Protein AF-A0A6J6NZ86-F1 (afdb_monomer)

Solvent-accessible surface area (backbone atoms only — not comparable to full-atom values): 8658 Å² total; per-residue (Å²): 140,91,47,72,68,56,60,60,54,46,52,61,48,52,52,51,50,52,50,53,50,49,50,65,57,70,49,82,70,91,59,100,74,72,79,55,62,69,58,42,53,50,55,50,51,53,51,50,48,57,52,49,51,52,27,49,54,42,60,68,48,92,61,40,88,52,57,69,55,51,72,73,67,59,57,88,89,61,89,46,62,49,60,50,40,37,51,52,21,52,51,54,37,52,66,51,50,54,59,48,50,53,50,50,53,50,48,52,53,53,40,56,57,46,51,58,52,48,52,57,49,50,53,58,48,32,73,71,62,72,34,56,67,59,52,55,51,51,56,50,50,51,57,49,52,58,49,64,76,73,107

Mean predicted aligned error: 7.36 Å

pLDDT: mean 91.12, std 6.04, range [49.84, 97.0]

Sequence (151 aa):
MGSHAGHVVMQPHFLAAGYLFYWVLIGIDPRPKPLPYWARLLILMLALSVHGFFAVAMLMSTTPLAIEWYGVVQPDWIVDPLRDTLVGAQVAWGLSEVPTTIVLIVIAVQWSRSDDREAKRSDRQAERDGGVELARYNERFARLAERDEQG

Structure (mmCIF, N/CA/C/O backbone):
data_AF-A0A6J6NZ86-F1
#
_entry.id   AF-A0A6J6NZ86-F1
#
loop_
_atom_site.group_PDB
_atom_site.id
_atom_site.type_symbol
_atom_site.label_atom_id
_atom_site.label_alt_id
_atom_site.label_comp_id
_atom_site.label_asym_id
_atom_site.label_entity_id
_atom_site.label_seq_id
_atom_site.pdbx_PDB_ins_code
_atom_site.Cartn_x
_atom_site.Cartn_y
_atom_site.Cartn_z
_atom_site.occupancy
_atom_site.B_iso_or_equiv
_atom_site.auth_seq_id
_atom_site.auth_comp_id
_atom_site.auth_asym_id
_atom_site.auth_atom_id
_atom_site.pdbx_PDB_model_num
ATOM 1 N N . MET A 1 1 ? 5.539 -17.333 -19.006 1.00 49.84 1 MET A N 1
ATOM 2 C CA . MET A 1 1 ? 4.678 -16.207 -19.432 1.00 49.84 1 MET A CA 1
ATOM 3 C C . MET A 1 1 ? 5.241 -15.631 -20.730 1.00 49.84 1 MET A C 1
ATOM 5 O O . MET A 1 1 ? 5.960 -14.651 -20.685 1.00 49.84 1 MET A O 1
ATOM 9 N N . GLY A 1 2 ? 5.025 -16.303 -21.866 1.00 66.06 2 GLY A N 1
ATOM 10 C CA . GLY A 1 2 ? 5.782 -16.037 -23.105 1.00 66.06 2 GLY A CA 1
ATOM 11 C C . GLY A 1 2 ? 4.985 -15.431 -24.263 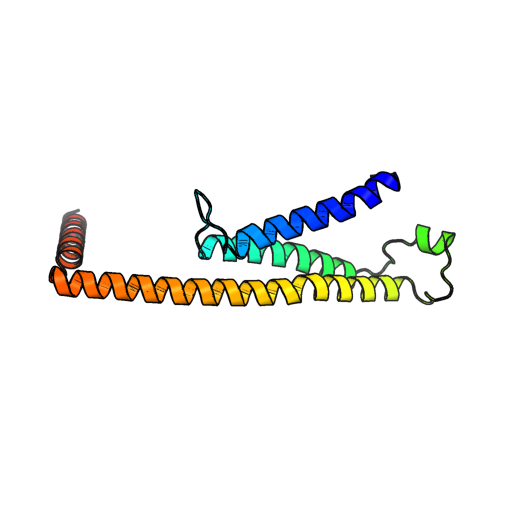1.00 66.06 2 GLY A C 1
ATOM 12 O O . GLY A 1 2 ? 5.498 -15.390 -25.372 1.00 66.06 2 GLY A O 1
ATOM 13 N N . SER A 1 3 ? 3.733 -15.010 -24.056 1.00 85.31 3 SER A N 1
ATOM 14 C CA . SER A 1 3 ? 2.891 -14.452 -25.123 1.00 85.31 3 SER A CA 1
ATOM 15 C C . SER A 1 3 ? 2.418 -13.039 -24.787 1.00 85.31 3 SER A C 1
ATOM 17 O O . SER A 1 3 ? 2.062 -12.745 -23.644 1.00 85.31 3 SER A O 1
ATOM 19 N N . HIS A 1 4 ? 2.367 -12.174 -25.804 1.00 84.75 4 HIS A N 1
ATOM 20 C CA . HIS A 1 4 ? 1.841 -10.809 -25.697 1.00 84.75 4 HIS A CA 1
ATOM 21 C C . HIS A 1 4 ? 0.420 -10.790 -25.111 1.00 84.75 4 HIS A C 1
ATOM 23 O O . HIS A 1 4 ? 0.111 -9.985 -24.238 1.00 84.75 4 HIS A O 1
ATOM 29 N N . ALA A 1 5 ? -0.422 -11.745 -25.518 1.00 92.38 5 ALA A N 1
ATOM 30 C CA . ALA A 1 5 ? -1.766 -11.911 -24.971 1.00 92.38 5 ALA A CA 1
ATOM 31 C C . ALA A 1 5 ? -1.756 -12.142 -23.451 1.00 92.38 5 ALA A C 1
ATOM 33 O O . ALA A 1 5 ? -2.539 -11.524 -22.735 1.00 92.38 5 ALA A O 1
ATOM 34 N N . GLY A 1 6 ? -0.837 -12.974 -22.947 1.00 91.44 6 GLY A N 1
ATOM 35 C CA . GLY A 1 6 ? -0.665 -13.174 -21.510 1.00 91.44 6 GLY A CA 1
ATOM 36 C C . GLY A 1 6 ? -0.318 -11.870 -20.794 1.00 91.44 6 GLY A C 1
ATOM 37 O O . GLY A 1 6 ? -0.959 -11.537 -19.805 1.00 91.44 6 GLY A O 1
ATOM 38 N N . HIS A 1 7 ? 0.629 -11.093 -21.327 1.00 87.94 7 HIS A N 1
ATOM 39 C CA . HIS A 1 7 ? 1.004 -9.798 -20.750 1.00 87.94 7 HIS A CA 1
ATOM 40 C C . HIS A 1 7 ? -0.181 -8.819 -20.690 1.00 87.94 7 HIS A C 1
ATOM 42 O O . HIS A 1 7 ? -0.415 -8.188 -19.661 1.00 87.94 7 HIS A O 1
ATOM 48 N N . VAL A 1 8 ? -0.961 -8.719 -21.769 1.00 94.00 8 VAL A N 1
ATOM 49 C CA . VAL A 1 8 ? -2.148 -7.852 -21.817 1.00 94.00 8 VAL A CA 1
ATOM 50 C C . VAL A 1 8 ? -3.200 -8.287 -20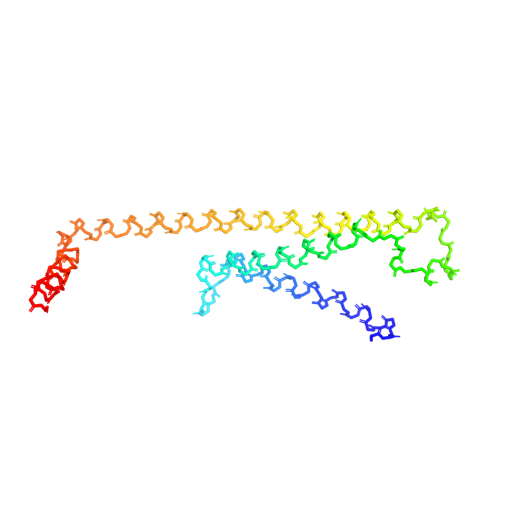.799 1.00 94.00 8 VAL A C 1
ATOM 52 O O . VAL A 1 8 ? -3.790 -7.429 -20.161 1.00 94.00 8 VAL A O 1
ATOM 55 N N . VAL A 1 9 ? -3.404 -9.591 -20.586 1.00 95.81 9 VAL A N 1
ATOM 56 C CA . VAL A 1 9 ? -4.345 -10.113 -19.576 1.00 95.81 9 VAL A CA 1
ATOM 57 C C . VAL A 1 9 ? -3.866 -9.858 -18.141 1.00 95.81 9 VAL A C 1
ATOM 59 O O . VAL A 1 9 ? -4.691 -9.645 -17.250 1.00 95.81 9 VAL A O 1
ATOM 62 N N . MET A 1 10 ? -2.553 -9.823 -17.896 1.00 95.25 10 MET A N 1
ATOM 63 C CA . MET A 1 10 ? -2.020 -9.526 -16.561 1.00 95.25 10 MET A CA 1
ATOM 64 C C . MET A 1 10 ? -2.346 -8.094 -16.108 1.00 95.25 10 MET A C 1
ATOM 66 O O . MET A 1 10 ? -2.558 -7.882 -14.918 1.00 95.25 10 MET A O 1
ATOM 70 N N . GLN A 1 11 ? -2.453 -7.121 -17.021 1.00 93.19 11 GLN A N 1
ATOM 71 C CA . GLN A 1 11 ? -2.790 -5.733 -16.668 1.00 93.19 11 GLN A CA 1
ATOM 72 C C . GLN A 1 11 ? -4.158 -5.589 -15.965 1.00 93.19 11 GLN A C 1
ATOM 74 O O . GLN A 1 11 ? -4.182 -5.119 -14.825 1.00 93.19 11 GLN A O 1
ATOM 79 N N . PRO A 1 12 ? -5.300 -6.004 -16.559 1.00 96.75 12 PRO A N 1
ATOM 80 C CA . PRO A 1 12 ? -6.591 -5.941 -15.884 1.00 96.75 12 PRO A CA 1
ATOM 81 C C . PRO A 1 12 ? -6.649 -6.879 -14.677 1.00 96.75 12 PRO A C 1
ATOM 83 O O . PRO A 1 12 ? -7.326 -6.555 -13.707 1.00 96.75 12 PRO A O 1
ATOM 86 N N . HIS A 1 13 ? -5.925 -8.005 -14.692 1.00 95.81 13 HIS A N 1
ATOM 87 C CA . HIS A 1 13 ? -5.828 -8.884 -13.528 1.00 95.81 13 HIS A CA 1
ATOM 88 C C . HIS A 1 13 ? -5.206 -8.167 -12.321 1.00 95.81 13 HIS A C 1
ATOM 90 O O . HIS A 1 13 ? -5.814 -8.150 -11.252 1.00 95.81 13 HIS A O 1
ATOM 96 N N . PHE A 1 14 ? -4.037 -7.539 -12.485 1.00 93.25 14 PHE A N 1
ATOM 97 C CA . PHE A 1 14 ? -3.382 -6.799 -11.404 1.00 93.25 14 PHE A CA 1
ATOM 98 C C . PHE A 1 14 ? -4.187 -5.575 -10.972 1.00 93.25 14 PHE A C 1
ATOM 100 O O . PHE A 1 14 ? -4.270 -5.299 -9.776 1.00 93.25 14 PHE A O 1
ATOM 107 N N . LEU A 1 15 ? -4.841 -4.885 -11.910 1.00 94.12 15 LEU A 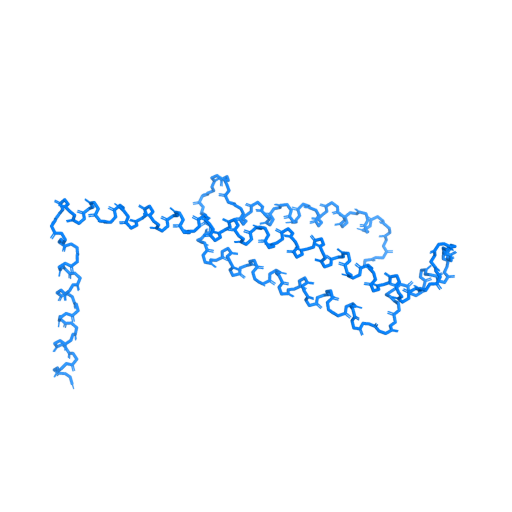N 1
ATOM 108 C CA . LEU A 1 15 ? -5.737 -3.780 -11.583 1.00 94.12 15 LEU A CA 1
ATOM 109 C C . LEU A 1 15 ? -6.925 -4.253 -10.731 1.00 94.12 15 LEU A C 1
ATOM 111 O O . LEU A 1 15 ? -7.226 -3.648 -9.704 1.00 94.12 15 LEU A O 1
ATOM 115 N N . ALA A 1 16 ? -7.571 -5.356 -11.118 1.00 97.00 16 ALA A N 1
ATOM 116 C CA . ALA A 1 16 ? -8.674 -5.943 -10.363 1.00 97.00 16 ALA A CA 1
ATOM 117 C C . ALA A 1 16 ? -8.217 -6.451 -8.988 1.00 97.00 16 ALA A C 1
ATOM 119 O O . ALA A 1 16 ? -8.895 -6.215 -7.991 1.00 97.00 16 ALA A O 1
ATOM 120 N N . ALA A 1 17 ? -7.054 -7.103 -8.911 1.00 95.31 17 ALA A N 1
ATOM 121 C CA . ALA A 1 17 ? -6.478 -7.563 -7.653 1.00 95.31 17 ALA A CA 1
ATOM 122 C C . ALA A 1 17 ? -6.172 -6.389 -6.709 1.00 95.31 17 ALA A C 1
ATOM 124 O O . ALA A 1 17 ? -6.563 -6.430 -5.543 1.00 95.31 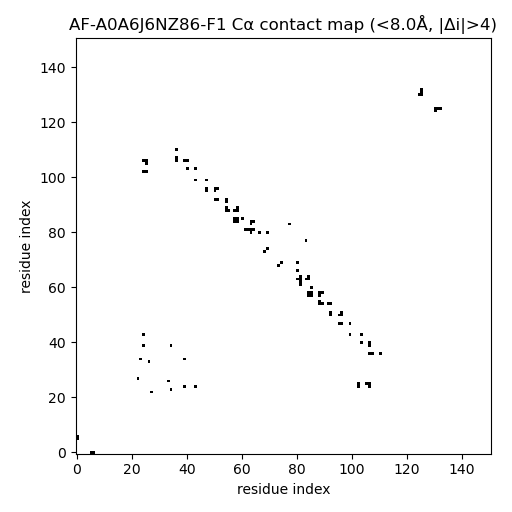17 ALA A O 1
ATOM 125 N N . GLY A 1 18 ? -5.550 -5.318 -7.214 1.00 92.62 18 GLY A N 1
ATOM 126 C CA . GLY A 1 18 ? -5.283 -4.097 -6.452 1.00 92.62 18 GLY A CA 1
ATOM 127 C C . GLY A 1 18 ? -6.565 -3.396 -5.998 1.00 92.62 18 GLY A C 1
ATOM 128 O O . GLY A 1 18 ? -6.677 -2.989 -4.842 1.00 92.62 18 GLY A O 1
ATOM 129 N N . TYR A 1 19 ? -7.576 -3.329 -6.866 1.00 92.94 19 TYR A N 1
ATOM 130 C CA . TYR A 1 19 ? -8.892 -2.801 -6.512 1.00 92.94 19 TYR A CA 1
ATOM 131 C C . TYR A 1 19 ? -9.540 -3.604 -5.378 1.00 92.94 19 TYR A C 1
ATOM 133 O O . TYR A 1 19 ? -9.964 -3.026 -4.380 1.00 92.94 19 TYR A O 1
ATOM 141 N N . LEU A 1 20 ? -9.571 -4.936 -5.486 1.00 93.44 20 LEU A N 1
ATOM 142 C CA . LEU A 1 20 ? -10.118 -5.812 -4.446 1.00 93.44 20 LEU A CA 1
ATOM 143 C C . LEU A 1 20 ? -9.323 -5.717 -3.137 1.00 93.44 20 LEU A C 1
ATOM 145 O O . LEU A 1 20 ? -9.912 -5.733 -2.055 1.00 93.44 20 LEU A O 1
ATOM 149 N N . PHE A 1 21 ? -8.002 -5.575 -3.225 1.00 92.75 21 PHE A N 1
ATOM 150 C CA . PHE A 1 21 ? -7.128 -5.370 -2.076 1.00 92.75 21 PHE A CA 1
ATOM 151 C C . PHE A 1 21 ? -7.482 -4.083 -1.320 1.00 92.75 21 PHE A C 1
ATOM 153 O O . PHE A 1 21 ? -7.775 -4.126 -0.121 1.00 92.75 21 PHE A O 1
ATOM 160 N N . TYR A 1 22 ? -7.546 -2.944 -2.016 1.00 92.50 22 TYR A N 1
ATOM 161 C CA . TYR A 1 22 ? -7.931 -1.676 -1.393 1.00 92.50 22 TYR A CA 1
ATOM 162 C C . TYR A 1 22 ? -9.385 -1.652 -0.956 1.00 92.50 22 TYR A C 1
ATOM 164 O O . TYR A 1 22 ? -9.692 -1.061 0.079 1.00 92.50 22 TYR A O 1
ATOM 172 N N . TRP A 1 23 ? -10.270 -2.340 -1.678 1.00 91.56 23 TRP A N 1
ATOM 173 C CA . TRP A 1 23 ? -11.636 -2.544 -1.236 1.00 91.56 23 TRP A CA 1
ATOM 174 C C . TRP A 1 23 ? -11.626 -3.161 0.161 1.00 91.56 23 TRP A C 1
ATOM 176 O O . TRP A 1 23 ? -12.199 -2.566 1.070 1.00 91.56 23 TRP A O 1
ATOM 186 N N . VAL A 1 24 ? -10.931 -4.285 0.375 1.00 91.25 24 VAL A N 1
ATOM 187 C CA . VAL A 1 24 ? -10.796 -4.949 1.690 1.00 91.25 24 VAL A CA 1
ATOM 188 C C . VAL A 1 24 ? -10.213 -4.048 2.773 1.00 91.25 24 VAL A C 1
ATOM 190 O O . VAL A 1 24 ? -10.751 -4.020 3.881 1.00 91.25 24 VAL A O 1
ATOM 193 N N . LEU A 1 25 ? -9.165 -3.293 2.465 1.00 92.81 25 LEU A N 1
ATOM 194 C CA . LEU A 1 25 ? -8.503 -2.431 3.442 1.00 92.81 25 LEU A CA 1
ATOM 195 C C . LEU A 1 25 ? -9.337 -1.219 3.859 1.00 92.81 25 LEU A C 1
ATOM 197 O O . LEU A 1 25 ? -9.468 -0.935 5.050 1.00 92.81 25 LEU A O 1
ATOM 201 N N . ILE A 1 26 ? -9.909 -0.507 2.889 1.00 91.88 26 ILE A N 1
ATOM 202 C CA . ILE A 1 26 ? -10.688 0.704 3.151 1.00 91.88 26 ILE A CA 1
ATOM 203 C C . ILE A 1 26 ? -11.987 0.349 3.883 1.00 91.88 26 ILE A C 1
ATOM 205 O O . ILE A 1 26 ? -12.406 1.081 4.779 1.00 91.88 26 ILE A O 1
ATOM 209 N N . GLY A 1 27 ? -12.596 -0.795 3.552 1.00 88.00 27 GLY A N 1
ATOM 210 C CA . GLY A 1 27 ? -13.621 -1.408 4.397 1.00 88.00 27 GLY A CA 1
ATOM 211 C C . GLY A 1 27 ? -14.936 -0.631 4.521 1.00 88.00 27 GLY A C 1
ATOM 212 O O . GLY A 1 27 ? -15.648 -0.862 5.492 1.00 88.00 27 GLY A O 1
ATOM 213 N N . ILE A 1 28 ? -15.252 0.272 3.581 1.00 82.38 28 ILE A N 1
ATOM 214 C CA . ILE A 1 28 ? -16.485 1.088 3.608 1.00 82.38 28 ILE A CA 1
ATOM 215 C C . ILE A 1 28 ? -17.739 0.219 3.435 1.00 82.38 28 ILE A C 1
ATOM 217 O O . ILE A 1 28 ? -18.734 0.437 4.123 1.00 82.38 28 ILE A O 1
ATOM 221 N N . ASP A 1 29 ? -17.685 -0.778 2.549 1.00 85.50 29 ASP A N 1
ATOM 222 C CA . ASP A 1 29 ? -18.850 -1.618 2.263 1.00 85.50 29 ASP A CA 1
ATOM 223 C C . ASP A 1 29 ? -19.073 -2.702 3.327 1.00 85.50 29 ASP A C 1
ATOM 225 O O . ASP A 1 29 ? -18.101 -3.326 3.781 1.00 85.50 29 ASP A O 1
ATOM 229 N N . PRO A 1 30 ? -20.342 -2.974 3.698 1.00 75.81 30 PRO A N 1
ATOM 230 C CA . PRO A 1 30 ? -20.687 -3.989 4.682 1.00 75.81 30 PRO A CA 1
ATOM 231 C C . PRO A 1 30 ? -20.320 -5.387 4.181 1.00 75.81 30 PRO A C 1
ATOM 233 O O . PRO A 1 30 ? -20.638 -5.781 3.060 1.00 75.81 30 PRO A O 1
ATOM 236 N N . ARG A 1 31 ? -19.657 -6.164 5.042 1.00 78.56 31 ARG A N 1
ATOM 237 C CA . ARG A 1 31 ? -19.225 -7.541 4.756 1.00 78.56 31 ARG A CA 1
ATOM 238 C C . ARG A 1 31 ? -19.570 -8.437 5.934 1.00 78.56 31 ARG A C 1
ATOM 240 O O . ARG A 1 31 ? -19.532 -7.953 7.064 1.00 78.56 31 ARG A O 1
ATOM 247 N N . PRO A 1 32 ? -19.804 -9.742 5.714 1.00 79.62 32 PRO A N 1
ATOM 248 C CA . PRO A 1 32 ? -20.190 -10.659 6.787 1.00 79.62 32 PRO A CA 1
ATOM 249 C C . PRO A 1 32 ? -19.170 -10.739 7.932 1.00 79.62 32 PRO A C 1
ATOM 251 O O . PRO A 1 32 ? -19.547 -10.948 9.080 1.00 79.62 32 PRO A O 1
ATOM 254 N N . LYS A 1 33 ? -17.874 -10.599 7.618 1.00 83.88 33 LYS A N 1
ATOM 255 C CA . LYS A 1 33 ? -16.764 -10.672 8.578 1.00 83.88 33 LYS A CA 1
ATOM 256 C C . LYS A 1 33 ? -15.737 -9.577 8.264 1.00 83.88 33 LYS A C 1
ATOM 258 O O . LYS A 1 33 ? -14.816 -9.829 7.485 1.00 83.88 33 LYS A O 1
ATOM 263 N N . PRO A 1 34 ? -15.910 -8.347 8.780 1.00 87.19 34 PRO A N 1
ATOM 264 C CA . PRO A 1 34 ? -14.937 -7.286 8.557 1.00 87.19 34 PRO A CA 1
ATOM 265 C C . PRO A 1 34 ? -13.615 -7.627 9.252 1.00 87.19 34 PRO A C 1
ATOM 267 O O . PRO A 1 34 ? -13.602 -8.144 10.368 1.00 87.19 34 PRO A O 1
ATOM 270 N N . LEU A 1 35 ? -12.494 -7.313 8.601 1.00 91.38 35 LEU A N 1
ATOM 271 C CA . LEU A 1 35 ? -11.183 -7.432 9.235 1.00 91.38 35 LEU A CA 1
ATOM 272 C C . LEU A 1 35 ? -11.040 -6.371 10.337 1.00 91.38 35 LEU A C 1
ATOM 274 O O . LEU A 1 35 ? -11.405 -5.211 10.089 1.00 91.38 35 LEU A O 1
ATOM 278 N N . PRO A 1 36 ? -10.485 -6.723 11.509 1.00 92.88 36 PRO A N 1
ATOM 279 C CA . PRO A 1 36 ? -10.164 -5.746 12.542 1.00 92.88 36 PRO A CA 1
ATOM 280 C C . PRO A 1 36 ? -9.038 -4.817 12.069 1.00 92.88 36 PRO A C 1
ATOM 282 O O . PRO A 1 36 ? -8.217 -5.202 11.233 1.00 92.88 36 PRO A O 1
ATOM 285 N N . TYR A 1 37 ? -8.984 -3.592 12.598 1.00 93.88 37 TYR A N 1
ATOM 286 C CA . TYR A 1 37 ? -8.045 -2.563 12.130 1.00 93.88 37 TYR A CA 1
ATOM 287 C C . TYR A 1 37 ? -6.578 -2.999 12.207 1.00 93.88 37 TYR A C 1
ATOM 289 O O . TYR A 1 37 ? -5.844 -2.806 11.240 1.00 93.88 37 TYR A O 1
ATOM 297 N N . TRP A 1 38 ? -6.173 -3.675 13.286 1.00 94.12 38 TRP A N 1
ATOM 298 C CA . TRP A 1 38 ? -4.812 -4.205 13.428 1.00 94.12 38 TRP A CA 1
ATOM 299 C C . TRP A 1 38 ? -4.438 -5.180 12.299 1.00 94.12 38 TRP A C 1
ATOM 301 O O . TRP A 1 38 ? -3.324 -5.134 11.785 1.00 94.12 38 TRP A O 1
ATOM 311 N N . ALA A 1 39 ? -5.376 -6.026 11.857 1.00 95.00 39 ALA A N 1
ATOM 312 C CA . ALA A 1 39 ? -5.130 -6.987 10.784 1.00 95.00 39 ALA A CA 1
ATOM 313 C C . ALA A 1 39 ? -5.012 -6.282 9.428 1.00 95.00 39 ALA A C 1
ATOM 315 O O . ALA A 1 39 ? -4.176 -6.655 8.608 1.00 95.00 39 ALA A O 1
ATOM 316 N N . ARG A 1 40 ? -5.808 -5.227 9.203 1.00 95.12 40 ARG A N 1
ATOM 317 C CA . ARG A 1 40 ? -5.686 -4.386 8.002 1.00 95.12 40 ARG A CA 1
ATOM 318 C C . ARG A 1 40 ? -4.321 -3.705 7.948 1.00 95.12 40 ARG A C 1
ATOM 320 O O . ARG A 1 40 ? -3.683 -3.735 6.903 1.00 95.12 40 ARG A O 1
ATOM 327 N N . LEU A 1 41 ? -3.856 -3.152 9.070 1.00 94.88 41 LEU A N 1
ATOM 328 C CA . LEU A 1 41 ? -2.527 -2.543 9.177 1.00 94.88 41 LEU A CA 1
ATOM 329 C C . LEU A 1 41 ? -1.405 -3.553 8.926 1.00 94.88 41 LEU A C 1
ATOM 331 O O . LEU A 1 41 ? -0.467 -3.244 8.198 1.00 94.88 41 LEU A O 1
ATOM 335 N N . LEU A 1 42 ? -1.517 -4.768 9.469 1.00 95.44 42 LEU A N 1
ATOM 336 C CA . LEU A 1 42 ? -0.533 -5.831 9.253 1.00 95.44 42 LEU A CA 1
ATOM 337 C C . LEU A 1 42 ? -0.427 -6.215 7.770 1.00 95.44 42 LEU A C 1
ATOM 339 O O . LEU A 1 42 ? 0.671 -6.282 7.221 1.00 95.44 42 LEU A O 1
ATOM 343 N N . ILE A 1 43 ? -1.568 -6.442 7.114 1.00 94.88 43 ILE A N 1
ATOM 344 C CA . ILE A 1 43 ? -1.616 -6.787 5.686 1.00 94.88 43 ILE A CA 1
ATOM 345 C C . ILE A 1 43 ? -1.089 -5.628 4.835 1.00 94.88 43 ILE A C 1
ATOM 347 O O . ILE A 1 43 ? -0.359 -5.857 3.871 1.00 94.88 43 ILE A O 1
ATOM 351 N N . LEU A 1 44 ? -1.420 -4.388 5.204 1.00 95.00 44 LEU A N 1
ATOM 352 C CA . LEU A 1 44 ? -0.905 -3.202 4.533 1.00 95.00 44 LEU A CA 1
ATOM 353 C C . LEU A 1 44 ? 0.617 -3.108 4.642 1.00 95.00 44 LEU A C 1
ATOM 355 O O . LEU A 1 44 ? 1.279 -2.871 3.640 1.00 95.00 44 LEU A O 1
ATOM 359 N N . MET A 1 45 ? 1.170 -3.349 5.832 1.00 93.31 45 MET A N 1
ATOM 360 C CA . MET A 1 45 ? 2.614 -3.334 6.069 1.00 93.31 45 MET A CA 1
ATOM 361 C C . MET A 1 45 ? 3.336 -4.437 5.288 1.00 93.31 45 MET A C 1
ATOM 363 O O . MET A 1 45 ? 4.410 -4.210 4.729 1.00 93.31 45 MET A O 1
ATOM 367 N N . LEU A 1 46 ? 2.735 -5.627 5.199 1.00 94.06 46 LEU A N 1
ATOM 368 C CA . LEU A 1 46 ? 3.259 -6.708 4.368 1.00 94.06 46 LEU A CA 1
ATOM 369 C C . LEU A 1 46 ? 3.289 -6.301 2.888 1.00 94.06 46 LEU A C 1
ATOM 371 O O . LEU A 1 46 ? 4.310 -6.481 2.226 1.00 94.06 46 LEU A O 1
ATOM 375 N N . ALA A 1 47 ? 2.205 -5.711 2.377 1.00 92.19 47 ALA A N 1
ATOM 376 C CA . ALA A 1 47 ? 2.152 -5.225 1.001 1.00 92.19 47 ALA A CA 1
ATOM 377 C C . ALA A 1 47 ? 3.186 -4.118 0.744 1.00 92.19 47 ALA A C 1
ATOM 379 O O . ALA A 1 47 ? 3.889 -4.182 -0.266 1.00 92.19 47 ALA A O 1
ATOM 380 N N . LEU A 1 48 ? 3.318 -3.164 1.671 1.00 92.25 48 LEU A N 1
ATOM 381 C CA . LEU A 1 48 ? 4.321 -2.097 1.637 1.00 92.25 48 LEU A CA 1
ATOM 382 C C . LEU A 1 48 ? 5.733 -2.676 1.539 1.00 92.25 48 LEU A C 1
ATOM 384 O O . LEU A 1 48 ? 6.516 -2.268 0.690 1.00 92.25 48 LEU A O 1
ATOM 388 N N . SER A 1 49 ? 6.022 -3.695 2.354 1.00 91.62 49 SER A N 1
ATOM 389 C CA . SER A 1 49 ? 7.316 -4.375 2.351 1.00 91.62 49 SER A CA 1
ATOM 390 C C . SER A 1 49 ? 7.602 -4.982 0.980 1.00 91.62 49 SER A C 1
ATOM 392 O O . SER A 1 49 ? 8.638 -4.695 0.392 1.00 91.62 49 SER A O 1
ATOM 394 N N . VAL A 1 50 ? 6.675 -5.772 0.426 1.00 90.62 50 VAL A N 1
ATOM 395 C CA . VAL A 1 50 ? 6.885 -6.425 -0.878 1.00 90.62 50 VAL A CA 1
ATOM 396 C C . VAL A 1 50 ? 7.107 -5.403 -2.002 1.00 90.62 50 VAL A C 1
ATOM 398 O O . VAL A 1 50 ? 8.037 -5.569 -2.791 1.00 90.62 50 VAL A O 1
ATOM 401 N N . HIS A 1 51 ? 6.307 -4.334 -2.064 1.00 89.62 51 HIS A N 1
ATOM 402 C CA . HIS A 1 51 ? 6.451 -3.299 -3.098 1.00 89.62 51 HIS A CA 1
ATOM 403 C C . HIS A 1 51 ? 7.732 -2.476 -2.917 1.00 89.62 51 HIS A C 1
ATOM 405 O O . HIS A 1 51 ? 8.449 -2.226 -3.888 1.00 89.62 51 HIS A O 1
ATOM 411 N N . GLY A 1 52 ? 8.056 -2.112 -1.675 1.00 90.56 52 GLY A N 1
ATOM 412 C CA . GLY A 1 52 ? 9.275 -1.390 -1.333 1.00 90.56 52 GLY A CA 1
ATOM 413 C C . GLY A 1 52 ? 10.530 -2.189 -1.679 1.00 90.56 52 GLY A C 1
ATOM 414 O O . GLY A 1 52 ? 11.416 -1.670 -2.353 1.00 90.56 52 GLY A O 1
ATOM 415 N N . PHE A 1 53 ? 10.591 -3.471 -1.304 1.00 91.81 53 PHE A N 1
ATOM 416 C CA . PHE A 1 53 ? 11.726 -4.339 -1.634 1.00 91.81 53 PHE A CA 1
ATOM 417 C C . PHE A 1 53 ? 11.904 -4.514 -3.143 1.00 91.81 53 PHE A C 1
ATOM 419 O O . PHE A 1 53 ? 13.037 -4.488 -3.620 1.00 91.81 53 PHE A O 1
ATOM 426 N N . PHE A 1 54 ? 10.811 -4.650 -3.900 1.00 90.25 54 PHE A N 1
ATOM 427 C CA . PHE A 1 54 ? 10.875 -4.723 -5.360 1.00 90.25 54 PHE A CA 1
ATOM 428 C C . PHE A 1 54 ? 11.483 -3.452 -5.970 1.00 90.25 54 PHE A C 1
ATOM 430 O O . PHE A 1 54 ? 12.422 -3.536 -6.763 1.00 90.25 54 PHE A O 1
ATOM 437 N N . ALA A 1 55 ? 11.011 -2.273 -5.554 1.00 90.12 55 ALA A N 1
ATOM 438 C CA . ALA A 1 55 ? 11.551 -1.003 -6.029 1.00 90.12 55 ALA A CA 1
ATOM 439 C C . ALA A 1 55 ? 13.027 -0.817 -5.646 1.00 90.12 55 ALA A C 1
ATOM 441 O O . ALA A 1 55 ? 13.832 -0.416 -6.483 1.00 90.12 55 ALA A O 1
ATOM 442 N N . VAL A 1 56 ? 13.403 -1.152 -4.407 1.00 92.50 56 VAL A N 1
ATOM 443 C CA . VAL A 1 56 ? 14.799 -1.097 -3.945 1.00 92.50 56 VAL A CA 1
ATOM 444 C C . VAL A 1 56 ? 15.685 -2.027 -4.770 1.00 92.50 56 VAL A C 1
ATOM 446 O O . VAL A 1 56 ? 16.746 -1.605 -5.218 1.00 92.50 56 VAL A O 1
ATOM 449 N N . ALA A 1 57 ? 15.244 -3.259 -5.038 1.00 93.44 57 ALA A N 1
ATOM 450 C CA . ALA A 1 57 ? 15.994 -4.195 -5.871 1.00 93.44 57 ALA A CA 1
ATOM 451 C C . ALA A 1 57 ? 16.230 -3.642 -7.287 1.00 93.44 57 ALA A C 1
ATOM 453 O O . ALA A 1 57 ? 17.332 -3.769 -7.816 1.00 93.44 57 ALA A O 1
ATOM 454 N N . MET A 1 58 ? 15.234 -2.974 -7.880 1.00 93.88 58 MET A N 1
ATOM 455 C CA . MET A 1 58 ? 15.395 -2.308 -9.176 1.00 93.88 58 MET A CA 1
ATOM 456 C C . MET A 1 58 ? 16.336 -1.100 -9.107 1.00 93.88 58 MET A C 1
ATOM 458 O O . MET A 1 58 ? 17.174 -0.934 -9.988 1.00 93.88 58 MET A O 1
ATOM 462 N N . LEU A 1 59 ? 16.231 -0.278 -8.060 1.00 94.88 59 LEU A N 1
ATOM 463 C CA . LEU A 1 59 ? 17.102 0.882 -7.844 1.00 94.88 59 LEU A CA 1
ATOM 464 C C . LEU A 1 59 ? 18.564 0.493 -7.597 1.00 94.88 59 LEU A C 1
ATOM 466 O O . LEU A 1 59 ? 19.466 1.268 -7.899 1.00 94.88 59 LEU A O 1
ATOM 470 N N . MET A 1 60 ? 18.798 -0.701 -7.051 1.00 95.50 60 MET A N 1
ATOM 471 C CA . MET A 1 60 ? 20.128 -1.277 -6.856 1.00 95.50 60 MET A CA 1
ATOM 472 C C . MET A 1 60 ? 20.642 -2.038 -8.086 1.00 95.50 60 MET A C 1
ATOM 474 O O . MET A 1 60 ? 21.774 -2.526 -8.064 1.00 95.50 60 MET A O 1
ATOM 478 N N . SER A 1 61 ? 19.838 -2.165 -9.147 1.00 93.19 61 SER A N 1
ATOM 479 C CA . SER A 1 61 ? 20.253 -2.865 -10.360 1.00 93.19 61 SER A CA 1
ATOM 480 C C . SER A 1 61 ? 21.386 -2.119 -11.061 1.00 93.19 61 SER A C 1
ATOM 482 O O . SER A 1 61 ? 21.350 -0.900 -11.219 1.00 93.19 61 SER A O 1
ATOM 484 N N . THR A 1 62 ? 22.379 -2.868 -11.531 1.00 95.12 62 THR A N 1
ATOM 485 C CA . THR A 1 62 ? 23.477 -2.357 -12.366 1.00 95.12 62 THR A CA 1
ATOM 486 C C . THR A 1 62 ? 23.279 -2.670 -13.847 1.00 95.12 62 THR A C 1
ATOM 488 O O . THR A 1 62 ? 24.059 -2.217 -14.683 1.00 95.12 62 THR A O 1
ATOM 491 N N . THR A 1 63 ? 22.235 -3.430 -14.189 1.00 93.62 63 THR A N 1
ATOM 492 C CA . THR A 1 63 ? 21.894 -3.800 -15.562 1.00 93.62 63 THR A CA 1
ATOM 493 C C . THR A 1 63 ? 20.457 -3.393 -15.904 1.00 93.62 63 THR A C 1
ATOM 495 O O . THR A 1 63 ? 19.576 -3.415 -15.035 1.00 93.62 63 THR A O 1
ATOM 498 N N . PRO A 1 64 ? 20.182 -3.015 -17.166 1.00 93.75 64 PRO A N 1
ATOM 499 C CA . PRO A 1 64 ? 18.820 -2.754 -17.618 1.00 93.75 64 PRO A CA 1
ATOM 500 C C . PRO A 1 64 ? 17.953 -4.013 -17.521 1.00 93.75 64 PRO A C 1
ATOM 502 O O . PRO A 1 64 ? 18.381 -5.089 -17.940 1.00 93.75 64 PRO A O 1
ATOM 505 N N . LEU A 1 65 ? 16.712 -3.876 -17.041 1.00 91.44 65 LEU A N 1
ATOM 506 C CA . LEU A 1 65 ? 15.798 -5.019 -16.870 1.00 91.44 65 LEU A CA 1
ATOM 507 C C . LEU A 1 65 ? 15.425 -5.714 -18.186 1.00 91.44 65 LEU A C 1
ATOM 509 O O . LEU A 1 65 ? 15.158 -6.912 -18.195 1.00 91.44 65 LEU A O 1
ATOM 513 N N . ALA A 1 66 ? 15.382 -4.966 -19.289 1.00 90.62 66 ALA A N 1
ATOM 514 C CA . ALA A 1 66 ? 14.886 -5.434 -20.582 1.00 90.62 66 ALA A CA 1
ATOM 515 C C . ALA A 1 66 ? 15.928 -5.245 -21.697 1.00 90.62 66 ALA A C 1
ATOM 517 O O . ALA A 1 66 ? 15.614 -4.733 -22.769 1.00 90.62 66 ALA A O 1
ATOM 518 N N . ILE A 1 67 ? 17.184 -5.633 -21.438 1.00 92.06 67 ILE A N 1
ATOM 519 C CA . ILE A 1 67 ? 18.314 -5.423 -22.364 1.00 92.06 67 ILE A CA 1
ATOM 520 C C . ILE A 1 67 ? 18.033 -5.933 -23.790 1.00 92.06 67 ILE A C 1
ATOM 522 O O . ILE A 1 67 ? 18.339 -5.246 -24.762 1.00 92.06 67 ILE A O 1
ATOM 526 N N . GLU A 1 68 ? 17.380 -7.090 -23.922 1.00 91.25 68 GLU A N 1
ATOM 527 C CA . GLU A 1 68 ? 17.008 -7.677 -25.216 1.00 91.25 68 GLU A CA 1
ATOM 528 C C . GLU A 1 68 ? 15.996 -6.803 -25.968 1.00 91.25 68 GLU A C 1
ATOM 530 O O . GLU A 1 68 ? 16.144 -6.565 -27.166 1.00 91.25 68 GLU A O 1
ATOM 535 N N . TRP A 1 69 ? 14.996 -6.267 -25.261 1.00 90.75 69 TRP A N 1
ATOM 536 C CA . TRP A 1 69 ? 13.991 -5.381 -25.846 1.00 90.75 69 TRP A CA 1
ATOM 537 C C . TRP A 1 69 ? 14.615 -4.069 -26.328 1.00 90.75 69 TRP A C 1
ATOM 539 O O . TRP A 1 69 ? 14.342 -3.648 -27.450 1.00 90.75 69 TRP A O 1
ATOM 549 N N . TYR A 1 70 ? 15.507 -3.466 -25.533 1.00 93.00 70 TYR A N 1
ATOM 550 C CA . TYR A 1 70 ? 16.239 -2.265 -25.944 1.00 93.00 70 TYR A CA 1
ATOM 551 C C . TYR A 1 70 ? 17.089 -2.506 -27.193 1.00 93.00 70 TYR A C 1
ATOM 553 O O . TYR A 1 70 ? 17.136 -1.646 -28.070 1.00 93.00 70 TYR A O 1
ATOM 561 N N . GLY A 1 71 ? 17.714 -3.683 -27.305 1.00 91.19 71 GLY A N 1
ATOM 562 C CA . GLY A 1 71 ? 18.514 -4.054 -28.472 1.00 91.19 71 GLY A CA 1
ATOM 563 C C . GLY A 1 71 ? 17.696 -4.220 -29.757 1.00 91.19 71 GLY A C 1
ATOM 564 O O . GLY A 1 71 ? 18.191 -3.881 -30.832 1.00 91.19 71 GLY A O 1
ATOM 565 N N . VAL A 1 72 ? 16.456 -4.712 -29.648 1.00 93.25 72 VAL A N 1
A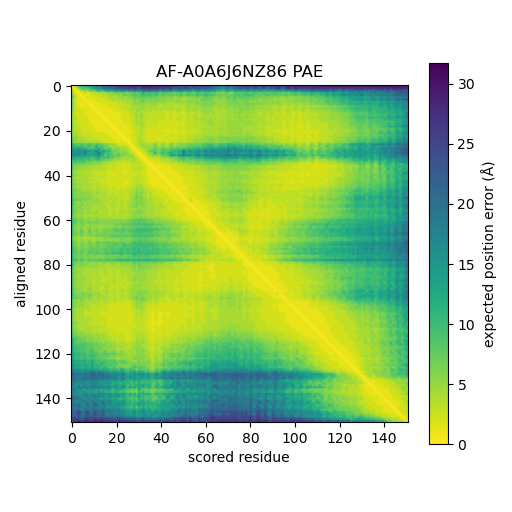TOM 566 C CA . VAL A 1 72 ? 15.555 -4.940 -30.792 1.00 93.25 72 VAL A CA 1
ATOM 567 C C . VAL A 1 72 ? 14.797 -3.676 -31.193 1.00 93.25 72 VAL A C 1
ATOM 569 O O . VAL A 1 72 ? 14.710 -3.372 -32.379 1.00 93.25 72 VAL A O 1
ATOM 572 N N . VAL A 1 73 ? 14.216 -2.961 -30.228 1.00 93.44 73 VAL A N 1
ATOM 573 C CA . VAL A 1 73 ? 13.319 -1.828 -30.505 1.00 93.44 73 VAL A CA 1
ATOM 574 C C . VAL A 1 73 ? 14.088 -0.534 -30.747 1.00 93.44 73 VAL A C 1
ATOM 576 O O . VAL A 1 73 ? 13.633 0.284 -31.538 1.00 93.44 73 VAL A O 1
ATOM 579 N N . GLN A 1 74 ? 15.239 -0.361 -30.090 1.00 92.31 74 GLN A N 1
ATOM 580 C CA . GLN A 1 74 ? 16.092 0.832 -30.170 1.00 92.31 74 GLN A CA 1
ATOM 581 C C . GLN A 1 74 ? 15.307 2.159 -30.159 1.00 92.31 74 GLN A C 1
ATOM 583 O O . GLN A 1 74 ? 15.354 2.913 -31.132 1.00 92.31 74 GLN A O 1
ATOM 588 N N . PRO A 1 75 ? 14.562 2.455 -29.077 1.00 91.81 75 PRO A N 1
ATOM 589 C CA . PRO A 1 75 ? 13.782 3.685 -28.993 1.00 91.81 75 PRO A CA 1
ATOM 590 C C . PRO A 1 75 ? 14.703 4.909 -29.009 1.00 91.81 75 PRO A C 1
ATOM 592 O O . PRO A 1 75 ? 15.614 5.009 -28.189 1.00 91.81 75 PRO A O 1
ATOM 595 N N . ASP A 1 76 ? 14.443 5.866 -29.896 1.00 94.69 76 ASP A N 1
ATOM 596 C CA . ASP A 1 76 ? 15.268 7.068 -30.077 1.00 94.69 76 ASP A CA 1
ATOM 597 C C . ASP A 1 76 ? 15.206 8.038 -28.883 1.00 94.69 76 ASP A C 1
ATOM 599 O O . ASP A 1 76 ? 16.144 8.801 -28.651 1.00 94.69 76 ASP A O 1
ATOM 603 N N . TRP A 1 77 ? 14.144 7.973 -28.075 1.00 93.25 77 TRP A N 1
ATOM 604 C CA . TRP A 1 77 ? 14.012 8.748 -26.836 1.00 93.25 77 TRP A CA 1
ATOM 605 C C . TRP A 1 77 ? 14.729 8.132 -25.620 1.00 93.25 77 TRP A C 1
ATOM 607 O O . TRP A 1 77 ? 14.818 8.791 -24.581 1.00 93.25 77 TRP A O 1
ATOM 617 N N . ILE A 1 78 ? 15.242 6.896 -25.710 1.00 94.25 78 ILE A N 1
ATOM 618 C CA . ILE A 1 78 ? 15.938 6.216 -24.603 1.00 94.25 78 ILE A CA 1
ATOM 619 C C . ILE A 1 78 ? 17.435 6.157 -24.895 1.00 94.25 78 ILE A C 1
ATOM 621 O O . ILE A 1 78 ? 17.930 5.274 -25.587 1.00 94.25 78 ILE A O 1
ATOM 625 N N . VAL A 1 79 ? 18.168 7.105 -24.312 1.00 93.00 79 VAL A N 1
ATOM 626 C CA . VAL A 1 79 ? 19.624 7.241 -24.500 1.00 93.00 79 VAL A CA 1
ATOM 627 C C . VAL A 1 79 ? 20.421 6.365 -23.523 1.00 93.00 79 VAL A C 1
ATOM 629 O O . VAL A 1 79 ? 21.537 5.952 -23.822 1.00 93.00 79 VAL A O 1
ATOM 632 N N . ASP A 1 80 ? 19.848 6.064 -22.356 1.00 94.38 80 ASP A N 1
ATOM 633 C CA . ASP A 1 80 ? 20.473 5.262 -21.301 1.00 94.38 80 ASP A CA 1
ATOM 634 C C . ASP A 1 80 ? 19.453 4.248 -20.739 1.00 94.38 80 ASP A C 1
ATOM 636 O O . ASP A 1 80 ? 18.603 4.611 -19.918 1.00 94.38 80 ASP A O 1
ATOM 640 N N . PRO A 1 81 ? 19.517 2.972 -21.172 1.00 94.56 81 PRO A N 1
ATOM 641 C CA . PRO A 1 81 ? 18.601 1.920 -20.724 1.00 94.56 81 PRO A CA 1
ATOM 642 C C . PRO A 1 81 ? 18.657 1.610 -19.221 1.00 94.56 81 PRO A C 1
ATOM 644 O O . PRO A 1 81 ? 17.667 1.156 -18.634 1.00 94.56 81 PRO A O 1
ATOM 647 N N . LEU A 1 82 ? 19.814 1.825 -18.584 1.00 95.38 82 LEU A N 1
ATOM 648 C CA . LEU A 1 82 ? 19.949 1.625 -17.143 1.00 95.38 82 LEU A CA 1
ATOM 649 C C . LEU A 1 82 ? 19.225 2.754 -16.417 1.00 95.38 82 LEU A C 1
ATOM 651 O O . LEU A 1 82 ? 18.418 2.496 -15.527 1.00 95.38 82 LEU A O 1
ATOM 655 N N . ARG A 1 83 ? 19.446 4.000 -16.843 1.00 95.44 83 ARG A N 1
ATOM 656 C CA . ARG A 1 83 ? 18.724 5.151 -16.300 1.00 95.44 83 ARG A CA 1
ATOM 657 C C . ARG A 1 83 ? 17.215 5.021 -16.475 1.00 95.44 83 ARG A C 1
ATOM 659 O O . ARG A 1 83 ? 16.496 5.348 -15.536 1.00 95.44 83 ARG A O 1
ATOM 666 N N . ASP A 1 84 ? 16.738 4.524 -17.614 1.00 95.00 84 ASP A N 1
ATOM 667 C CA . ASP A 1 84 ? 15.305 4.282 -17.820 1.00 95.00 84 ASP A CA 1
ATOM 668 C C . ASP A 1 84 ? 14.751 3.254 -16.819 1.00 95.00 84 ASP A C 1
ATOM 670 O O . ASP A 1 84 ? 13.748 3.507 -16.156 1.00 95.00 84 ASP A O 1
ATOM 674 N N . THR A 1 85 ? 15.483 2.156 -16.591 1.00 94.75 85 THR A N 1
ATOM 675 C CA . THR A 1 85 ? 15.140 1.154 -15.564 1.00 94.75 85 THR A CA 1
ATOM 676 C C . THR A 1 85 ? 15.037 1.782 -14.167 1.00 94.75 85 THR A C 1
ATOM 678 O O . THR A 1 85 ? 14.085 1.510 -13.432 1.00 94.75 85 THR A O 1
ATOM 681 N N . LEU A 1 86 ? 15.987 2.648 -13.802 1.00 95.75 86 LEU A N 1
ATOM 682 C CA . LEU A 1 86 ? 16.000 3.331 -12.504 1.00 95.75 86 LEU A CA 1
ATOM 683 C C . LEU A 1 86 ? 14.853 4.341 -12.369 1.00 95.75 86 LEU A C 1
ATOM 685 O O . LEU A 1 86 ? 14.218 4.407 -11.318 1.00 95.75 86 LEU A O 1
ATOM 689 N N . VAL A 1 87 ? 14.548 5.105 -13.421 1.00 95.12 87 VAL A N 1
ATOM 690 C CA . VAL A 1 87 ? 13.392 6.018 -13.441 1.00 95.12 87 VAL A CA 1
ATOM 691 C C . VAL A 1 87 ? 12.090 5.228 -13.329 1.00 95.12 87 VAL A C 1
ATOM 693 O O . VAL A 1 87 ? 11.235 5.575 -12.516 1.00 95.12 87 VAL A O 1
ATOM 696 N N . GLY A 1 88 ? 11.960 4.124 -14.068 1.00 92.75 88 GLY A N 1
ATOM 697 C CA . GLY A 1 88 ? 10.830 3.206 -13.962 1.00 92.75 88 GLY A CA 1
ATOM 698 C C . GLY A 1 88 ? 10.643 2.677 -12.539 1.00 92.75 88 GLY A C 1
ATOM 699 O O . GLY A 1 88 ? 9.518 2.643 -12.044 1.00 92.75 88 GLY A O 1
ATOM 700 N N . ALA A 1 89 ? 11.736 2.356 -11.838 1.00 93.69 89 ALA A N 1
ATOM 701 C CA . ALA A 1 89 ? 11.701 1.947 -10.434 1.00 93.69 89 ALA A CA 1
ATOM 702 C C . ALA A 1 89 ? 11.181 3.058 -9.506 1.00 93.69 89 ALA A C 1
ATOM 704 O O . ALA A 1 89 ? 10.355 2.794 -8.634 1.00 93.69 89 ALA A O 1
ATOM 705 N N . GLN A 1 90 ? 11.618 4.306 -9.709 1.00 94.12 90 GLN A N 1
ATOM 706 C CA . GLN A 1 90 ? 11.146 5.462 -8.932 1.00 94.12 90 GLN A CA 1
ATOM 707 C C . GLN A 1 90 ? 9.661 5.742 -9.170 1.00 94.12 90 GLN A C 1
ATOM 709 O O . GLN A 1 90 ? 8.923 6.014 -8.223 1.00 94.12 90 GLN A O 1
ATOM 714 N N . VAL A 1 91 ? 9.208 5.648 -10.424 1.00 94.19 91 VAL A N 1
ATOM 715 C CA . VAL A 1 91 ? 7.791 5.802 -10.778 1.00 94.19 91 VAL A CA 1
ATOM 716 C C . VAL A 1 91 ? 6.962 4.682 -10.152 1.00 94.19 91 VAL A C 1
ATOM 718 O O . VAL A 1 91 ? 5.944 4.967 -9.525 1.00 94.19 91 VAL A O 1
ATOM 721 N N . ALA A 1 92 ? 7.408 3.427 -10.264 1.00 90.56 92 ALA A N 1
ATOM 722 C CA . ALA A 1 92 ? 6.739 2.283 -9.650 1.00 90.56 92 ALA A CA 1
ATOM 723 C C . ALA A 1 92 ? 6.627 2.444 -8.126 1.00 90.56 92 ALA A C 1
ATOM 725 O O . ALA A 1 92 ? 5.548 2.239 -7.574 1.00 90.56 92 ALA A O 1
ATOM 726 N N . TRP A 1 93 ? 7.7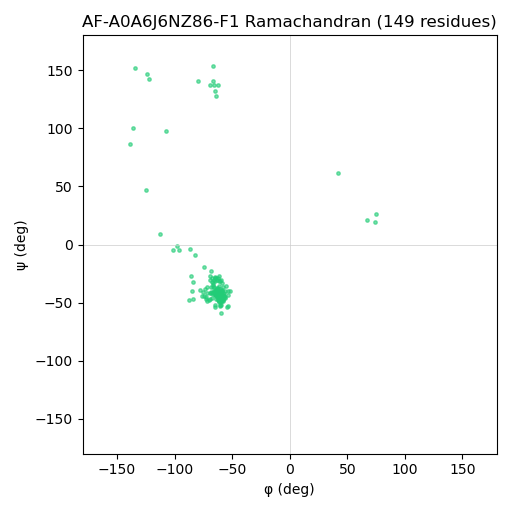02 2.892 -7.469 1.00 92.25 93 TRP A N 1
ATOM 727 C CA . TRP A 1 93 ? 7.702 3.201 -6.040 1.00 92.25 93 TRP A CA 1
ATOM 728 C C . TRP A 1 93 ? 6.710 4.310 -5.686 1.00 92.25 93 TRP A C 1
ATOM 730 O O . TRP A 1 93 ? 5.890 4.137 -4.791 1.00 92.25 93 TRP A O 1
ATOM 740 N N . GLY A 1 94 ? 6.732 5.439 -6.399 1.00 91.69 94 GLY A N 1
ATOM 741 C CA . GLY A 1 94 ? 5.818 6.551 -6.132 1.00 91.69 94 GLY A CA 1
ATOM 742 C C . GLY A 1 94 ? 4.350 6.154 -6.307 1.00 91.69 94 GLY A C 1
ATOM 743 O O . GLY A 1 94 ? 3.505 6.517 -5.488 1.00 91.69 94 GLY A O 1
ATOM 744 N N . LEU A 1 95 ? 4.055 5.354 -7.336 1.00 91.00 95 LEU A N 1
ATOM 745 C CA . LEU A 1 95 ? 2.715 4.832 -7.602 1.00 91.00 95 LEU A CA 1
ATOM 746 C C . LEU A 1 95 ? 2.233 3.834 -6.545 1.00 91.00 95 LEU A C 1
ATOM 748 O O . LEU A 1 95 ? 1.028 3.750 -6.326 1.00 91.00 95 LEU A O 1
ATOM 752 N N . SER A 1 96 ? 3.123 3.091 -5.884 1.00 89.69 96 SER A N 1
ATOM 753 C CA . SER A 1 96 ? 2.729 2.178 -4.806 1.00 89.69 96 SER A CA 1
ATOM 754 C C . SER A 1 96 ? 2.684 2.869 -3.446 1.00 89.69 96 SER A C 1
ATOM 756 O O . SER A 1 96 ? 1.708 2.732 -2.708 1.00 89.69 96 SER A O 1
ATOM 758 N N . GLU A 1 97 ? 3.727 3.618 -3.103 1.00 91.06 97 GLU A N 1
ATOM 759 C CA . GLU A 1 97 ? 3.963 4.102 -1.745 1.00 91.06 97 GLU A CA 1
ATOM 760 C C . GLU A 1 97 ? 3.034 5.261 -1.388 1.00 91.06 97 GLU A C 1
ATOM 762 O O . GLU A 1 97 ? 2.480 5.295 -0.287 1.00 91.06 97 GLU A O 1
ATOM 767 N N . VAL A 1 98 ? 2.798 6.191 -2.322 1.00 93.25 98 VAL A N 1
ATOM 768 C CA . VAL A 1 98 ? 1.949 7.363 -2.064 1.00 93.25 98 VAL A CA 1
ATOM 769 C C . VAL A 1 98 ? 0.495 6.949 -1.799 1.00 93.25 98 VAL A C 1
ATOM 771 O O . VAL A 1 98 ? -0.028 7.311 -0.740 1.00 93.25 98 VAL A O 1
ATOM 774 N N . PRO A 1 99 ?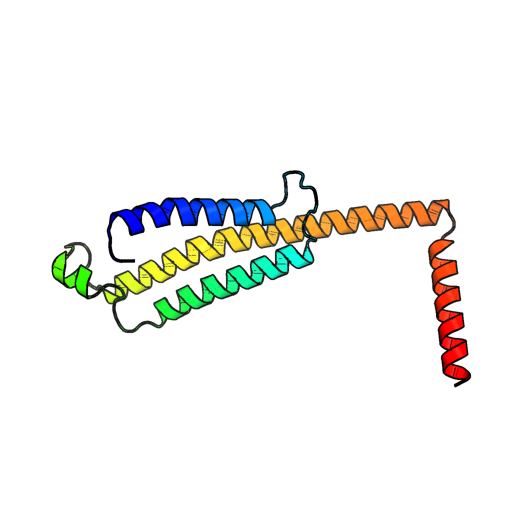 -0.176 6.148 -2.656 1.00 92.19 99 PRO A N 1
ATOM 775 C CA . PRO A 1 99 ? -1.533 5.684 -2.364 1.00 92.19 99 PRO A CA 1
ATOM 776 C C . PRO A 1 99 ? -1.602 4.815 -1.108 1.00 92.19 99 PRO A C 1
ATOM 778 O O . PRO A 1 99 ? -2.543 4.930 -0.322 1.00 92.19 99 PRO A O 1
ATOM 781 N N . THR A 1 100 ? -0.589 3.978 -0.879 1.00 93.06 100 THR A N 1
ATOM 782 C CA . THR A 1 100 ? -0.544 3.114 0.303 1.00 93.06 100 THR A CA 1
ATOM 783 C C . THR A 1 100 ? -0.419 3.918 1.593 1.00 93.06 100 THR A C 1
ATOM 785 O O . THR A 1 100 ? -1.135 3.639 2.554 1.00 93.06 100 THR A O 1
ATOM 788 N N . THR A 1 101 ? 0.399 4.970 1.599 1.00 93.62 101 THR A N 1
ATOM 789 C CA . THR A 1 101 ? 0.531 5.896 2.731 1.00 93.62 101 THR A CA 1
ATOM 790 C C . THR A 1 101 ? -0.786 6.613 3.020 1.00 93.62 101 THR A C 1
ATOM 792 O O . THR A 1 101 ? -1.198 6.716 4.176 1.00 93.62 101 THR A O 1
ATOM 795 N N . ILE A 1 102 ? -1.502 7.057 1.981 1.00 95.69 102 ILE A N 1
ATOM 796 C CA . ILE A 1 102 ? -2.837 7.652 2.138 1.00 95.69 102 ILE A CA 1
ATOM 797 C C . ILE A 1 102 ? -3.787 6.657 2.816 1.00 95.69 102 ILE A C 1
ATOM 799 O O . ILE A 1 102 ? -4.467 7.003 3.782 1.00 95.69 102 ILE A O 1
ATOM 803 N N . VAL A 1 103 ? -3.814 5.405 2.355 1.00 95.38 103 VAL A N 1
ATOM 804 C CA . VAL A 1 103 ? -4.680 4.365 2.929 1.00 95.38 103 VAL A CA 1
ATOM 805 C C . VAL A 1 103 ? -4.274 4.006 4.359 1.00 95.38 103 VAL A C 1
ATOM 807 O O . VAL A 1 103 ? -5.151 3.807 5.198 1.00 95.38 103 VAL A O 1
ATOM 810 N N . LEU A 1 104 ? -2.978 3.993 4.675 1.00 95.50 104 LEU A N 1
ATOM 811 C CA . LEU A 1 104 ? -2.478 3.810 6.038 1.00 95.50 104 LEU A CA 1
ATOM 812 C C . LEU A 1 104 ? -3.041 4.883 6.980 1.00 95.50 104 LEU A C 1
ATOM 814 O O . LEU A 1 104 ? -3.590 4.547 8.030 1.00 95.50 104 LEU A O 1
ATOM 818 N N . ILE A 1 105 ? -2.972 6.157 6.576 1.00 96.50 105 ILE A N 1
ATOM 819 C CA . ILE A 1 105 ? -3.542 7.279 7.339 1.00 96.50 105 ILE A CA 1
ATOM 820 C C . ILE A 1 105 ? -5.052 7.091 7.507 1.00 96.50 105 ILE A C 1
ATOM 822 O O . ILE A 1 105 ? -5.575 7.241 8.611 1.00 96.50 105 ILE A O 1
ATOM 826 N N . VAL A 1 106 ? -5.760 6.719 6.438 1.00 96.00 106 VAL A N 1
ATOM 827 C CA . VAL A 1 106 ? -7.208 6.472 6.487 1.00 96.00 106 VAL A CA 1
ATOM 828 C C . VAL A 1 106 ? -7.550 5.380 7.502 1.00 96.00 106 VAL A C 1
ATOM 830 O O . VAL A 1 106 ? -8.434 5.591 8.330 1.00 96.00 106 VAL A O 1
ATOM 833 N N . ILE A 1 107 ? -6.853 4.241 7.487 1.00 95.69 107 ILE A N 1
ATOM 834 C CA . ILE A 1 107 ? -7.095 3.138 8.429 1.00 95.69 107 ILE A CA 1
ATOM 835 C C . ILE A 1 107 ? -6.795 3.573 9.864 1.00 95.69 107 ILE A C 1
ATOM 837 O O . ILE A 1 107 ? -7.597 3.292 10.752 1.00 95.69 107 ILE A O 1
ATOM 841 N N . ALA A 1 108 ? -5.691 4.286 10.097 1.00 95.50 108 ALA A N 1
ATOM 842 C CA . ALA A 1 108 ? -5.337 4.791 11.422 1.00 95.50 108 ALA A CA 1
ATOM 843 C C . ALA A 1 108 ? -6.413 5.740 11.981 1.00 95.50 108 ALA A C 1
ATOM 845 O O . ALA A 1 108 ? -6.834 5.603 13.130 1.00 95.50 108 ALA A O 1
ATOM 846 N N . VAL A 1 109 ? -6.930 6.651 11.149 1.00 96.06 109 VAL A N 1
ATOM 847 C CA . VAL A 1 109 ? -8.026 7.556 11.526 1.00 96.06 109 VAL A CA 1
ATOM 848 C C . VAL A 1 109 ? -9.329 6.789 11.765 1.00 96.06 109 VAL A C 1
ATOM 850 O O . VAL A 1 109 ? -10.043 7.082 12.725 1.00 96.06 109 VAL A O 1
ATOM 853 N N . GLN A 1 110 ? -9.666 5.809 10.920 1.00 94.75 110 GLN A N 1
ATOM 854 C CA . GLN A 1 110 ? -10.849 4.966 11.130 1.00 94.75 110 GLN A CA 1
ATOM 855 C C . GLN A 1 110 ? -10.760 4.198 12.453 1.00 94.75 110 GLN A C 1
ATOM 857 O O . GLN A 1 110 ? -11.750 4.136 13.185 1.00 94.75 110 GLN A O 1
ATOM 862 N N . TRP A 1 111 ? -9.580 3.663 12.769 1.00 95.38 111 TRP A N 1
ATOM 863 C CA . TRP A 1 111 ? -9.337 2.920 13.996 1.00 95.38 111 TRP A CA 1
ATOM 864 C C . TRP A 1 111 ? -9.482 3.814 15.228 1.00 95.38 111 TRP A C 1
ATOM 866 O O . TRP A 1 111 ? -10.337 3.541 16.064 1.00 95.38 111 TRP A O 1
ATOM 876 N N . SER A 1 112 ? -8.773 4.945 15.278 1.00 95.44 112 SER A N 1
ATOM 877 C CA . SER A 1 112 ? -8.872 5.905 16.388 1.00 95.44 112 SER A CA 1
ATOM 878 C C . SER A 1 112 ? -10.320 6.341 16.653 1.00 95.44 112 SER A C 1
ATOM 880 O O . SER A 1 112 ? -10.780 6.34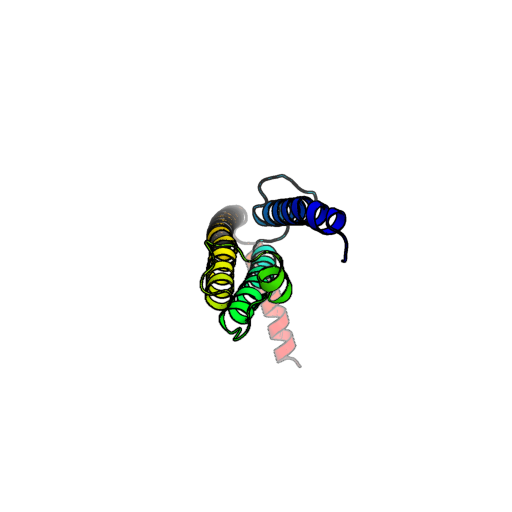3 17.793 1.00 95.44 112 SER A O 1
ATOM 882 N N . ARG A 1 113 ? -11.096 6.629 15.600 1.00 94.50 113 ARG A N 1
ATOM 883 C CA . ARG A 1 113 ? -12.512 7.011 15.750 1.00 94.50 113 ARG A CA 1
ATOM 884 C C . ARG A 1 113 ? -13.401 5.858 16.209 1.00 94.50 113 ARG A C 1
ATOM 886 O O . ARG A 1 113 ? -14.471 6.116 16.761 1.00 94.50 113 ARG A O 1
ATOM 893 N N . SER A 1 114 ? -13.030 4.616 15.913 1.00 92.69 114 SER A N 1
ATOM 894 C CA . SER A 1 114 ? -13.741 3.429 16.385 1.00 92.69 114 SER A CA 1
ATOM 895 C C . SER A 1 114 ? -13.499 3.219 17.874 1.00 92.69 114 SER A C 1
ATOM 897 O O . SER A 1 114 ? -14.468 3.095 18.622 1.00 92.69 114 SER A O 1
ATOM 899 N N . ASP A 1 115 ? -12.239 3.280 18.298 1.00 93.25 115 ASP A N 1
ATOM 900 C CA . ASP A 1 115 ? -11.836 3.085 19.690 1.00 93.25 115 ASP A CA 1
ATOM 901 C C . ASP A 1 115 ? -12.453 4.163 20.592 1.00 93.25 115 ASP A C 1
ATOM 903 O O . ASP A 1 115 ? -13.071 3.840 21.603 1.00 93.25 115 ASP A O 1
ATOM 907 N N . ASP A 1 116 ? -12.446 5.432 20.167 1.00 94.06 116 ASP A N 1
ATOM 908 C CA . ASP A 1 116 ? -13.118 6.527 20.884 1.00 94.06 116 ASP A CA 1
ATOM 909 C C . ASP A 1 116 ? -14.624 6.281 21.082 1.00 94.06 116 ASP A C 1
ATOM 911 O O . ASP A 1 116 ? -15.224 6.689 22.083 1.00 94.06 116 ASP A O 1
ATOM 915 N N . 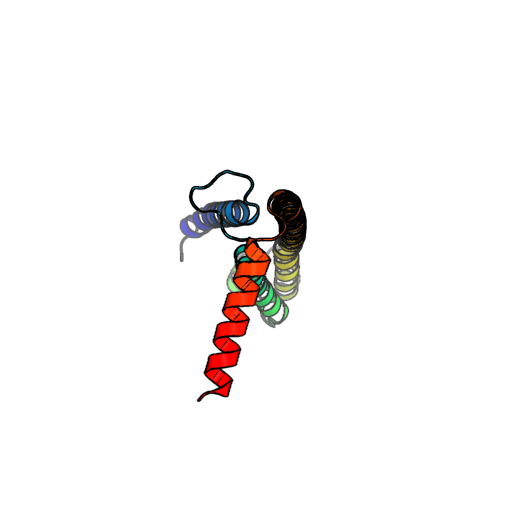ARG A 1 117 ? -15.288 5.669 20.093 1.00 93.56 117 ARG A N 1
ATOM 916 C CA . ARG A 1 117 ? -16.723 5.359 20.175 1.00 93.56 117 ARG A CA 1
ATOM 917 C C . ARG A 1 117 ? -16.981 4.196 21.117 1.00 93.56 117 ARG A C 1
ATOM 919 O O . ARG A 1 117 ? -18.008 4.217 21.797 1.00 93.56 117 ARG A O 1
ATOM 926 N N . GLU A 1 118 ? -16.109 3.197 21.114 1.00 92.19 118 GLU A N 1
ATOM 927 C CA . GLU A 1 118 ? -16.190 2.030 21.986 1.00 92.19 118 GLU A CA 1
ATOM 928 C C . GLU A 1 118 ? -15.916 2.412 23.441 1.00 92.19 118 GLU A C 1
ATOM 930 O O . GLU A 1 118 ? -16.753 2.125 24.295 1.00 92.19 118 GLU A O 1
ATOM 935 N N . ALA A 1 119 ? -14.865 3.194 23.699 1.00 91.56 119 ALA A N 1
ATOM 936 C CA . ALA A 1 119 ? -14.562 3.754 25.014 1.00 91.56 119 ALA A CA 1
ATOM 937 C C . ALA A 1 119 ? -15.765 4.521 25.584 1.00 91.56 119 ALA A C 1
ATOM 939 O O . ALA A 1 119 ? -16.299 4.162 26.628 1.00 91.56 119 ALA A O 1
ATOM 940 N N . LYS A 1 120 ? -16.330 5.468 24.818 1.00 93.62 120 LYS A N 1
ATOM 941 C CA . LYS A 1 120 ? -17.533 6.215 25.235 1.00 93.62 120 LYS A CA 1
ATOM 942 C C . LYS A 1 120 ? -18.766 5.336 25.462 1.00 93.62 120 LYS A C 1
ATOM 944 O O . LYS A 1 120 ? -19.694 5.756 26.152 1.00 93.62 120 LYS A O 1
ATOM 949 N N . ARG A 1 121 ? -18.879 4.184 24.791 1.00 92.06 121 ARG A N 1
ATOM 950 C CA . ARG A 1 121 ? -19.978 3.232 25.029 1.00 92.06 121 ARG A CA 1
ATOM 951 C C . ARG A 1 121 ? -19.761 2.484 26.338 1.00 92.06 121 ARG A C 1
ATOM 953 O O . ARG A 1 121 ? -20.721 2.388 27.095 1.00 92.06 121 ARG A O 1
ATOM 960 N N . SER A 1 122 ? -18.535 2.029 26.581 1.00 88.31 122 SER A N 1
ATOM 961 C CA . SER A 1 122 ? -18.124 1.377 27.823 1.00 88.31 122 SER A CA 1
ATOM 962 C C . SER A 1 122 ? -18.322 2.301 29.028 1.00 88.31 122 SER A C 1
ATOM 964 O O . SER A 1 122 ? -19.021 1.932 29.967 1.00 88.31 122 SER A O 1
ATOM 966 N N . ASP A 1 123 ? -17.859 3.553 28.944 1.00 89.75 123 ASP A N 1
ATOM 967 C CA . ASP A 1 123 ? -18.009 4.548 30.016 1.00 89.75 123 ASP A CA 1
ATOM 968 C C . ASP A 1 123 ? -19.485 4.774 30.383 1.00 89.75 123 ASP A C 1
ATOM 970 O O . ASP A 1 123 ? -19.871 4.700 31.547 1.00 89.75 123 ASP A O 1
ATOM 974 N N . ARG A 1 124 ? -20.356 4.953 29.378 1.00 91.19 124 ARG A N 1
ATOM 975 C CA . ARG A 1 124 ? -21.806 5.105 29.603 1.00 91.19 124 ARG A CA 1
ATOM 976 C C . ARG A 1 124 ? -22.467 3.854 30.174 1.00 91.19 124 ARG A C 1
ATOM 978 O O . ARG A 1 124 ? -23.523 3.961 30.793 1.00 91.19 124 ARG A O 1
ATOM 985 N N . GLN A 1 125 ? -21.936 2.670 29.885 1.00 89.62 125 GLN A N 1
ATOM 986 C CA . GLN A 1 125 ? -22.441 1.429 30.461 1.00 89.62 125 GLN A CA 1
ATOM 987 C C . GLN A 1 125 ? -22.043 1.339 31.937 1.00 89.62 125 GLN A C 1
ATOM 989 O O . GLN A 1 125 ? -22.920 1.117 32.768 1.00 89.62 125 GLN A O 1
ATOM 994 N N . ALA A 1 126 ? -20.782 1.643 32.256 1.00 88.94 126 ALA A N 1
ATOM 995 C CA . ALA A 1 126 ? -20.269 1.693 33.621 1.00 88.94 126 ALA A CA 1
ATOM 996 C C . ALA A 1 126 ? -21.011 2.722 34.495 1.00 88.94 126 ALA A C 1
ATOM 998 O O . ALA A 1 126 ? -21.343 2.437 35.644 1.00 88.94 126 ALA A O 1
ATOM 999 N N . GLU A 1 127 ? -21.348 3.896 33.949 1.00 89.44 127 GLU A N 1
ATOM 1000 C CA . GLU A 1 127 ? -22.182 4.894 34.639 1.00 89.44 127 GLU A CA 1
ATOM 1001 C C . GLU A 1 127 ? -23.590 4.367 34.975 1.00 89.44 127 GLU A C 1
ATOM 1003 O O . GLU A 1 127 ? -24.183 4.779 35.971 1.00 89.44 127 GLU A O 1
ATOM 1008 N N . ARG A 1 128 ? -24.146 3.462 34.156 1.00 89.00 128 ARG A N 1
ATOM 1009 C CA . ARG A 1 128 ? -25.501 2.910 34.340 1.00 89.00 128 ARG A CA 1
ATOM 1010 C C . ARG A 1 128 ? -25.542 1.730 35.297 1.00 89.00 128 ARG A C 1
ATOM 1012 O O . ARG A 1 128 ? -26.511 1.599 36.039 1.00 89.00 128 ARG A O 1
ATOM 1019 N N . ASP A 1 129 ? -24.550 0.849 35.229 1.00 89.81 129 ASP A N 1
ATOM 1020 C CA . ASP A 1 129 ? -24.501 -0.374 36.032 1.00 89.81 129 ASP A CA 1
ATOM 1021 C C . ASP A 1 129 ? -23.624 -0.244 37.286 1.00 89.81 129 ASP A C 1
ATOM 1023 O O . ASP A 1 129 ? -23.559 -1.179 38.079 1.00 89.81 129 ASP A O 1
ATOM 1027 N N . GLY A 1 130 ? -22.989 0.913 37.498 1.00 85.19 130 GLY A N 1
ATOM 1028 C CA . GLY A 1 130 ? -22.108 1.169 38.635 1.00 85.19 130 GLY A CA 1
ATOM 1029 C C . GLY A 1 130 ? -20.750 0.471 38.529 1.00 85.19 130 GLY A C 1
ATOM 1030 O O . GLY A 1 130 ? -20.089 0.280 39.547 1.00 85.19 130 GLY A O 1
ATOM 1031 N N . GLY A 1 131 ? -20.336 0.049 37.330 1.00 82.44 131 GLY A N 1
ATOM 1032 C CA . GLY A 1 131 ? -19.063 -0.635 37.111 1.00 82.44 131 GLY A CA 1
ATOM 1033 C C . GLY A 1 131 ? -19.062 -2.086 37.597 1.00 82.44 131 GLY A C 1
ATOM 1034 O O . GLY A 1 131 ? -18.004 -2.626 37.925 1.00 82.44 131 GLY A O 1
ATOM 1035 N N . VAL A 1 132 ? -20.230 -2.739 37.645 1.00 86.12 132 VAL A N 1
ATOM 1036 C CA . VAL A 1 132 ? -20.375 -4.137 38.099 1.00 86.12 132 VAL A CA 1
ATOM 1037 C C . VAL A 1 132 ? -19.477 -5.090 37.307 1.00 86.12 132 VAL A C 1
ATOM 1039 O O . VAL A 1 132 ? -18.936 -6.041 37.873 1.00 86.12 132 VAL A O 1
ATOM 1042 N N . GLU A 1 133 ? -19.290 -4.847 36.010 1.00 81.88 133 GLU A N 1
ATOM 1043 C CA . GLU A 1 133 ? -18.376 -5.637 35.182 1.00 81.88 133 GLU A CA 1
ATOM 1044 C C . GLU A 1 133 ? -16.923 -5.526 35.668 1.00 81.88 133 GLU A C 1
ATOM 1046 O O . GLU A 1 133 ? -16.269 -6.548 35.887 1.00 81.88 133 GLU A O 1
ATOM 1051 N N . LEU A 1 134 ? -16.448 -4.304 35.922 1.00 83.88 134 LEU A N 1
ATOM 1052 C CA . LEU A 1 134 ? -15.099 -4.046 36.425 1.00 83.88 134 LEU A CA 1
ATOM 1053 C C . LEU A 1 134 ? -14.899 -4.646 37.825 1.00 83.88 134 LEU A C 1
ATOM 1055 O O . LEU A 1 134 ? -13.869 -5.261 38.094 1.00 83.88 134 LEU A O 1
ATOM 1059 N N . ALA A 1 135 ? -15.908 -4.542 38.696 1.00 86.81 135 ALA A N 1
ATOM 1060 C CA . ALA A 1 135 ? -15.890 -5.152 40.024 1.00 86.81 135 ALA A CA 1
ATOM 1061 C C . ALA A 1 135 ? -15.758 -6.684 39.950 1.00 86.81 135 ALA A C 1
ATOM 1063 O O . ALA A 1 135 ? -14.873 -7.261 40.583 1.00 86.81 135 ALA A O 1
ATOM 1064 N N . ARG A 1 136 ? -16.565 -7.349 39.109 1.00 89.75 136 ARG A N 1
ATOM 1065 C CA . ARG A 1 136 ? -16.460 -8.803 38.873 1.00 89.75 136 ARG A CA 1
ATOM 1066 C C . ARG A 1 136 ? -15.109 -9.206 38.292 1.00 89.75 136 ARG A C 1
ATOM 1068 O O . ARG A 1 136 ? -14.617 -10.299 38.582 1.00 89.75 136 ARG A O 1
ATOM 1075 N N . TYR A 1 137 ? -14.535 -8.365 37.437 1.00 87.19 137 TYR A N 1
ATOM 1076 C CA . TYR A 1 137 ? -13.223 -8.604 36.849 1.00 87.19 137 TYR A CA 1
ATOM 1077 C C . TYR A 1 137 ? -12.117 -8.530 37.914 1.00 87.19 137 TYR A C 1
ATOM 1079 O O . TYR A 1 137 ? -11.319 -9.461 38.028 1.00 87.19 137 TYR A O 1
ATOM 1087 N N . ASN A 1 138 ? -12.150 -7.512 38.780 1.00 92.56 138 ASN A N 1
ATOM 1088 C CA . ASN A 1 138 ? -11.229 -7.368 39.913 1.00 92.56 138 ASN A CA 1
ATOM 1089 C C . ASN A 1 138 ? -11.340 -8.534 40.909 1.00 92.56 138 ASN A C 1
ATOM 1091 O O . ASN A 1 138 ? -10.322 -9.096 41.309 1.00 92.56 138 ASN A O 1
ATOM 1095 N N . GLU A 1 139 ? -12.556 -8.977 41.249 1.00 93.69 139 GLU A N 1
ATOM 1096 C CA . GLU A 1 139 ? -12.759 -10.163 42.097 1.00 93.69 139 GLU A CA 1
ATOM 1097 C C . GLU A 1 139 ? -12.179 -11.447 41.484 1.00 93.69 139 GLU A C 1
ATOM 1099 O O . GLU A 1 139 ? -11.815 -12.385 42.196 1.00 93.69 139 GLU A O 1
ATOM 1104 N N . ARG A 1 140 ? -12.156 -11.557 40.150 1.00 91.81 140 ARG A N 1
ATOM 1105 C CA . ARG A 1 140 ? -11.573 -12.719 39.472 1.00 91.81 140 ARG A CA 1
ATOM 1106 C C . ARG A 1 140 ? -10.051 -12.705 39.588 1.00 91.81 140 ARG A C 1
ATOM 1108 O O . ARG A 1 140 ? -9.479 -13.756 39.853 1.00 91.81 140 ARG A O 1
ATOM 1115 N N . PHE A 1 141 ? -9.419 -11.542 39.437 1.00 91.00 141 PHE A N 1
ATOM 1116 C CA . PHE A 1 141 ? -7.978 -11.400 39.645 1.00 91.00 141 PHE A CA 1
ATOM 1117 C C . PHE A 1 141 ? -7.562 -11.617 41.095 1.00 91.00 141 PHE A C 1
ATOM 1119 O O . PHE A 1 141 ? -6.583 -12.319 41.319 1.00 91.00 141 PHE A O 1
ATOM 1126 N N . ALA A 1 142 ? -8.324 -11.107 42.066 1.00 92.88 142 ALA A N 1
ATOM 1127 C CA . ALA A 1 142 ? -8.067 -11.366 43.483 1.00 92.88 142 ALA A CA 1
ATOM 1128 C C . ALA A 1 142 ? -8.043 -12.876 43.777 1.00 92.88 142 ALA A C 1
ATOM 1130 O O . ALA A 1 142 ? -7.093 -13.383 44.361 1.00 92.88 142 ALA A O 1
ATOM 1131 N N . ARG A 1 143 ? -9.020 -13.622 43.243 1.00 91.62 143 ARG A N 1
ATOM 1132 C CA . ARG A 1 143 ? -9.065 -15.090 43.354 1.00 91.62 143 ARG A CA 1
ATOM 1133 C C . ARG A 1 143 ? -7.905 -15.814 42.668 1.00 91.62 143 ARG A C 1
ATOM 1135 O O . ARG A 1 143 ? -7.597 -16.936 43.054 1.00 91.62 143 ARG A O 1
ATOM 1142 N N . LEU A 1 144 ? -7.322 -15.243 41.614 1.00 92.06 144 LEU A N 1
ATOM 1143 C CA . LEU A 1 144 ? -6.138 -15.812 40.964 1.00 92.06 144 LEU A CA 1
ATOM 1144 C C . LEU A 1 144 ? -4.883 -15.543 41.800 1.00 92.06 144 LEU A C 1
ATOM 1146 O O . LEU A 1 144 ? -4.125 -16.474 42.038 1.00 92.06 144 LEU A O 1
ATOM 1150 N N . ALA A 1 145 ? -4.722 -14.320 42.312 1.00 92.56 145 ALA A N 1
ATOM 1151 C CA . ALA A 1 145 ? -3.612 -13.955 43.191 1.00 92.56 145 ALA A CA 1
ATOM 1152 C C . ALA A 1 145 ? -3.598 -14.798 44.479 1.00 92.56 145 ALA A C 1
ATOM 1154 O O . ALA A 1 145 ? -2.566 -15.350 44.839 1.00 92.56 145 ALA A O 1
ATOM 1155 N N . GLU A 1 146 ? -4.760 -14.996 45.110 1.00 92.50 146 GLU A N 1
ATOM 1156 C CA . GLU A 1 146 ? -4.896 -15.855 46.296 1.00 92.50 146 GLU A CA 1
ATOM 1157 C C . GLU A 1 146 ? -4.489 -17.315 46.036 1.00 92.50 146 GLU A C 1
ATOM 1159 O O . GLU A 1 146 ? -4.039 -17.995 46.955 1.00 92.50 146 GLU A O 1
ATOM 1164 N N . ARG A 1 147 ? -4.666 -17.822 44.808 1.00 90.06 147 ARG A N 1
ATOM 1165 C CA . ARG A 1 147 ? -4.257 -19.186 44.433 1.00 90.06 147 ARG A CA 1
ATOM 1166 C C . ARG A 1 147 ? -2.757 -19.290 44.191 1.00 90.06 147 ARG A C 1
ATOM 1168 O O . ARG A 1 147 ? -2.182 -20.298 44.582 1.00 90.06 147 ARG A O 1
ATOM 1175 N N . ASP A 1 148 ? -2.155 -18.277 43.572 1.00 89.56 148 ASP A N 1
ATOM 1176 C CA . ASP A 1 148 ? -0.705 -18.215 43.356 1.00 89.56 148 ASP A CA 1
ATOM 1177 C C . ASP A 1 148 ? 0.058 -18.069 44.683 1.00 89.56 148 ASP A C 1
ATOM 1179 O O . ASP A 1 148 ? 1.136 -18.629 44.823 1.00 89.56 148 ASP A O 1
ATOM 1183 N N . GLU A 1 149 ? -0.502 -17.375 45.681 1.00 86.00 149 GLU A N 1
ATOM 1184 C CA . GLU A 1 149 ? 0.100 -17.263 47.023 1.00 86.00 149 GLU A CA 1
ATOM 1185 C C . GLU A 1 149 ? -0.025 -18.544 47.873 1.00 86.00 149 GLU A C 1
ATOM 1187 O O . GLU A 1 149 ? 0.704 -18.711 48.851 1.00 86.00 149 GLU A O 1
ATOM 1192 N N . GLN A 1 150 ? -0.958 -19.438 47.533 1.00 78.06 150 GLN A N 1
ATOM 1193 C CA . GLN A 1 150 ? -1.201 -20.700 48.248 1.00 78.06 150 GLN A CA 1
ATOM 1194 C C . GLN A 1 150 ? -0.491 -21.914 47.620 1.00 78.06 150 GLN A C 1
ATOM 1196 O O . GLN A 1 150 ? -0.579 -23.010 48.182 1.00 78.06 150 GLN A O 1
ATOM 1201 N N . GLY A 1 151 ? 0.169 -21.743 46.468 1.00 60.53 151 GLY A N 1
ATOM 1202 C CA . GLY A 1 151 ? 0.954 -22.770 45.768 1.00 60.53 151 GLY A CA 1
ATOM 1203 C C . GLY A 1 151 ? 2.453 -22.601 45.969 1.00 60.53 151 GLY A C 1
ATOM 1204 O O . GLY A 1 151 ? 3.140 -23.647 46.010 1.00 60.53 151 GLY A O 1
#

Secondary structure (DSSP, 8-state):
---HHHHHHHHHHHHHHHHHHHHHHH--S--SSPPPHHHHHHHHHHHHHHHHHHHHHHHT-SS-TTHHHHHHH--TT-S-HHHHHHHHHHHHHHHHHHHHHHHHHHHHHHHHHHHHHHHHHHHHHHHHHTSHHHHHHHHHHHHHHHHHTT-

Organism: NCBI:txid449393

Nearest PDB structures (foldseek):
  5c21-assembly1_B  TM=3.297E-01  e=8.342E+00  Escherichia coli

Radius of gyration: 26.04 Å; Cα contacts (8 Å, |Δi|>4): 59; chains: 1; bounding box: 49×32×79 Å

InterPro domains:
  IPR019108 Cytochrome c oxidase caa3-type, assembly factor CtaG-related [PF09678] (1-114)

Foldseek 3Di:
DPDPVVVVVVVVVVVVVVVVLLCLLLVPDDDPDRDALVVSLVVLVVQLVVQVVVLVVQLPDPDQPCVVCCVVVVDPPPPDRSVVSNVVSVVSNCVSVVVSVVSSVSSVVVNVVVVVVVVVVVVVVCVVVVNVVVVVVVVVVVVVVVVVVVD